Protein AF-A0A2H0DVG7-F1 (afdb_monomer_lite)

Foldseek 3Di:
DAAEEEEAFFDDPVSVVVSVVVVVVCVVVVYHYDPDPLSHQHYEYAADDPDPVRVVVVLVVLVVCVVSCVVCVVVVHHHAYEYHYDQVVVCVVPPVNPSVVVCCVSRVSHPYD

Sequence (113 aa):
MKRKYYIHTFGCQQNVADSERIASYCEAAGMEKAHSLEEANYVVITTCMVKESAENRVYGMVHNVIPLKEKKLKANEEFTIVITGCMTGMAVRDKTGKMMKELHRRMPAADQF

Organism: NCBI:txid1974537

pLDDT: mean 92.41, std 5.66, range [62.25, 97.81]

InterPro domains:
  IPR013848 Methylthiotransferase, N-terminal [PF00919] (4-90)
  IPR013848 Methylthiotransferase, N-terminal [PS51449] (3-113)
  IPR038135 Methylthiotransferase, N-terminal domain superfamily [G3DSA:3.40.50.12160] (3-113)

Radius of gyration: 14.0 Å; chains: 1; bounding box: 37×26×37 Å

Structure (mmCIF, N/CA/C/O backbone):
data_AF-A0A2H0DVG7-F1
#
_entry.id   AF-A0A2H0DVG7-F1
#
loop_
_atom_site.group_PDB
_atom_site.id
_atom_site.type_symbol
_atom_site.label_atom_id
_atom_site.label_alt_id
_atom_site.label_comp_id
_atom_site.label_asym_id
_atom_site.label_entity_id
_atom_site.label_seq_id
_atom_site.pdbx_PDB_ins_code
_atom_site.Cartn_x
_atom_site.Cartn_y
_atom_site.Cartn_z
_atom_site.occupancy
_atom_site.B_iso_or_equiv
_atom_site.auth_seq_id
_atom_site.auth_comp_id
_atom_site.auth_asym_id
_atom_site.auth_atom_id
_atom_site.pdbx_PDB_model_num
ATOM 1 N N . MET A 1 1 ? -13.763 -4.917 16.811 1.00 62.25 1 MET A N 1
ATOM 2 C CA . MET A 1 1 ? -14.086 -4.320 15.492 1.00 62.25 1 MET A CA 1
ATOM 3 C C . MET A 1 1 ? -13.365 -5.114 14.418 1.00 62.25 1 MET A C 1
ATOM 5 O O . MET A 1 1 ? -12.264 -5.575 14.691 1.00 62.25 1 MET A O 1
ATOM 9 N N . LYS A 1 2 ? -13.963 -5.306 13.238 1.00 78.69 2 LYS A N 1
ATOM 10 C CA . LYS A 1 2 ? -13.261 -5.930 12.106 1.00 78.69 2 LYS A CA 1
ATOM 11 C C . LYS A 1 2 ? -12.210 -4.969 11.546 1.00 78.69 2 LYS A C 1
ATOM 13 O O . LYS A 1 2 ? -12.417 -3.754 11.563 1.00 78.69 2 LYS A O 1
ATOM 18 N N . ARG A 1 3 ? -11.075 -5.502 11.082 1.00 92.75 3 ARG A N 1
ATOM 19 C CA . ARG A 1 3 ? -10.037 -4.696 10.423 1.00 92.75 3 ARG A CA 1
ATOM 20 C C . ARG A 1 3 ? -10.567 -4.168 9.090 1.00 92.75 3 ARG A C 1
ATOM 22 O O . ARG A 1 3 ? -11.313 -4.871 8.413 1.00 92.75 3 ARG A O 1
ATOM 29 N N . LYS A 1 4 ? -10.202 -2.936 8.736 1.00 96.69 4 LYS A N 1
ATOM 30 C CA . LYS A 1 4 ? -10.683 -2.252 7.536 1.00 96.69 4 LYS A CA 1
ATOM 31 C C . LYS A 1 4 ? -9.531 -1.999 6.576 1.00 96.69 4 LYS A C 1
ATOM 33 O O . LYS A 1 4 ? -8.527 -1.405 6.976 1.00 96.69 4 LYS A O 1
ATOM 38 N N . TYR A 1 5 ? -9.682 -2.421 5.326 1.00 97.62 5 TYR A N 1
ATOM 39 C CA . TYR A 1 5 ? -8.659 -2.250 4.302 1.00 97.62 5 TYR A CA 1
ATOM 40 C C . TYR A 1 5 ? -9.026 -1.165 3.286 1.00 97.62 5 TYR A C 1
ATOM 42 O O . TYR A 1 5 ? -10.186 -1.010 2.916 1.00 97.62 5 TYR A O 1
ATOM 50 N N . TYR A 1 6 ? -8.029 -0.434 2.799 1.00 97.31 6 TYR A N 1
ATOM 51 C CA . TYR A 1 6 ? -8.169 0.531 1.712 1.00 97.31 6 TYR A CA 1
ATOM 52 C C . TYR A 1 6 ? -7.092 0.271 0.667 1.00 97.31 6 TYR A C 1
ATOM 54 O O . TYR A 1 6 ? -5.922 0.135 1.015 1.00 97.31 6 TYR A O 1
ATOM 62 N N . ILE A 1 7 ? -7.475 0.206 -0.608 1.00 97.12 7 ILE A N 1
ATOM 63 C CA . ILE A 1 7 ? -6.532 0.002 -1.710 1.00 97.12 7 ILE A CA 1
ATOM 64 C C . ILE A 1 7 ? -6.513 1.259 -2.566 1.00 97.12 7 ILE A C 1
ATOM 66 O O . ILE A 1 7 ? -7.549 1.675 -3.083 1.00 97.12 7 ILE A O 1
ATOM 70 N N . HIS A 1 8 ? -5.332 1.849 -2.721 1.00 95.06 8 HIS A N 1
ATOM 71 C CA . HIS A 1 8 ? -5.104 2.940 -3.650 1.00 95.06 8 HIS A CA 1
ATOM 72 C C . HIS A 1 8 ? -4.330 2.432 -4.864 1.00 95.06 8 HIS A C 1
ATOM 74 O O . HIS A 1 8 ? -3.162 2.043 -4.767 1.00 95.06 8 HIS A O 1
ATOM 80 N N . THR A 1 9 ? -4.988 2.443 -6.017 1.00 94.00 9 THR A N 1
ATOM 81 C CA . THR A 1 9 ? -4.436 1.868 -7.239 1.00 94.00 9 THR A CA 1
ATOM 82 C C . THR A 1 9 ? -3.773 2.943 -8.093 1.00 94.00 9 THR A C 1
ATOM 84 O O . THR A 1 9 ? -4.455 3.758 -8.712 1.00 94.00 9 THR A O 1
ATOM 87 N N . PHE A 1 10 ? -2.443 2.928 -8.192 1.00 90.94 10 PHE A N 1
ATOM 88 C CA . PHE A 1 10 ? -1.726 3.661 -9.235 1.00 90.94 10 PHE A CA 1
ATOM 89 C C . PHE A 1 10 ? -1.391 2.738 -10.404 1.00 90.94 10 PHE A C 1
ATOM 91 O O . PHE A 1 10 ? -0.820 1.667 -10.207 1.00 90.94 10 PHE A O 1
ATOM 98 N N . GLY A 1 11 ? -1.665 3.196 -11.630 1.00 85.56 11 GLY A N 1
ATOM 99 C CA . GLY A 1 11 ? -1.141 2.567 -12.841 1.00 85.56 11 GLY A CA 1
ATOM 100 C C . GLY A 1 11 ? -2.178 2.196 -13.887 1.00 85.56 11 GLY A C 1
ATOM 101 O O . GLY A 1 11 ? -2.990 3.028 -14.285 1.00 85.56 11 GLY A O 1
ATOM 102 N N . CYS A 1 12 ? -2.067 0.970 -14.397 1.00 88.38 12 CYS A N 1
ATOM 103 C CA . CYS A 1 12 ? -2.832 0.468 -15.536 1.00 88.38 12 CYS A CA 1
ATOM 104 C C . CYS A 1 12 ? -3.860 -0.601 -15.123 1.00 88.38 12 CYS A C 1
ATOM 106 O O . CYS A 1 12 ? -4.025 -0.911 -13.945 1.00 88.38 12 CYS A O 1
ATOM 108 N N . GLN A 1 13 ? -4.524 -1.204 -16.113 1.00 89.88 13 GLN A N 1
ATOM 109 C CA . GLN A 1 13 ? -5.506 -2.278 -15.909 1.00 89.88 13 GLN A CA 1
ATOM 110 C C . GLN A 1 13 ? -4.939 -3.481 -15.142 1.00 89.88 13 GLN A C 1
ATOM 112 O O . GLN A 1 13 ? -5.657 -4.125 -14.384 1.00 89.88 13 GLN A O 1
ATOM 117 N N . GLN A 1 14 ? -3.638 -3.756 -15.269 1.00 90.31 14 GLN A N 1
ATOM 118 C CA . GLN A 1 14 ? -3.001 -4.817 -14.494 1.00 90.31 14 GLN A CA 1
ATOM 119 C C . GLN A 1 14 ? -2.996 -4.500 -12.992 1.00 90.31 14 GLN A C 1
ATOM 121 O O . GLN A 1 14 ? -3.336 -5.363 -12.191 1.00 90.31 14 GLN A O 1
ATOM 126 N N . ASN A 1 15 ? -2.703 -3.253 -12.608 1.00 93.25 15 ASN A N 1
ATOM 127 C CA . ASN A 1 15 ? -2.753 -2.832 -11.208 1.00 93.25 15 ASN A CA 1
ATOM 128 C C . ASN A 1 15 ? -4.182 -2.876 -10.642 1.00 93.25 15 ASN A C 1
ATOM 130 O O . ASN A 1 15 ? -4.355 -3.167 -9.460 1.00 93.25 15 ASN A O 1
ATOM 134 N N . VAL A 1 16 ? -5.200 -2.620 -11.472 1.00 93.69 16 VAL A N 1
ATOM 135 C CA . VAL A 1 16 ? -6.615 -2.781 -11.089 1.00 93.69 16 VAL A CA 1
ATOM 136 C C . VAL A 1 16 ? -6.921 -4.250 -10.800 1.00 93.69 16 VAL A C 1
ATOM 138 O O . VAL A 1 16 ? -7.399 -4.559 -9.713 1.00 93.69 16 VAL A O 1
ATOM 141 N N . ALA A 1 17 ? -6.547 -5.161 -11.700 1.00 95.19 17 ALA A N 1
ATOM 142 C CA . ALA A 1 17 ? -6.734 -6.597 -11.490 1.00 95.19 17 ALA A CA 1
ATOM 143 C C . ALA A 1 17 ? -5.978 -7.113 -10.250 1.00 95.19 17 ALA A C 1
ATOM 145 O O . ALA A 1 17 ? -6.495 -7.930 -9.491 1.00 95.19 17 ALA A O 1
ATOM 146 N N . ASP A 1 18 ? -4.760 -6.622 -10.004 1.00 94.69 18 ASP A N 1
ATOM 147 C CA . ASP A 1 18 ? -4.010 -6.950 -8.787 1.00 94.69 18 ASP A CA 1
ATOM 148 C C . ASP A 1 18 ? -4.716 -6.416 -7.532 1.00 94.69 18 ASP A C 1
ATOM 150 O O . ASP A 1 18 ? -4.798 -7.118 -6.526 1.00 94.69 18 ASP A O 1
ATOM 154 N N . SER A 1 19 ? -5.302 -5.219 -7.605 1.00 96.62 19 SER A N 1
ATOM 155 C CA . SER A 1 19 ? -6.087 -4.634 -6.510 1.00 96.62 19 SER A CA 1
ATOM 156 C C . SER A 1 19 ? -7.334 -5.461 -6.186 1.00 96.62 19 SER A C 1
ATOM 158 O O . SER A 1 19 ? -7.644 -5.654 -5.015 1.00 96.62 19 SER A O 1
ATOM 160 N N . GLU A 1 20 ? -8.027 -5.999 -7.192 1.00 96.94 20 GLU A N 1
ATOM 161 C CA . GLU A 1 20 ? -9.185 -6.888 -7.001 1.00 96.94 20 GLU A CA 1
ATOM 162 C C . GLU A 1 20 ? -8.794 -8.212 -6.328 1.00 96.94 20 GLU A C 1
ATOM 164 O O . GLU A 1 20 ? -9.495 -8.697 -5.434 1.00 96.94 20 GLU A O 1
ATOM 169 N N . ARG A 1 21 ? -7.637 -8.780 -6.696 1.00 97.06 21 ARG A N 1
ATOM 170 C CA . ARG A 1 21 ? -7.092 -9.977 -6.032 1.00 97.06 21 ARG A CA 1
ATOM 171 C C . ARG A 1 21 ? -6.740 -9.700 -4.574 1.00 97.06 21 ARG A C 1
ATOM 173 O O . ARG A 1 21 ? -7.076 -10.501 -3.705 1.00 97.06 21 ARG A O 1
ATOM 180 N N . ILE A 1 22 ? -6.092 -8.568 -4.302 1.00 97.06 22 ILE A N 1
ATOM 181 C CA . ILE A 1 22 ? -5.747 -8.141 -2.940 1.00 97.06 22 ILE A CA 1
ATOM 182 C C . ILE A 1 22 ? -7.018 -7.910 -2.115 1.00 97.06 22 ILE A C 1
ATOM 184 O O . ILE A 1 22 ? -7.088 -8.366 -0.978 1.00 97.06 22 ILE A O 1
ATOM 188 N N . ALA A 1 23 ? -8.040 -7.268 -2.689 1.00 97.81 23 ALA A N 1
ATOM 189 C CA . ALA A 1 23 ? -9.334 -7.074 -2.039 1.00 97.81 23 ALA A CA 1
ATOM 190 C C . ALA A 1 23 ? -9.968 -8.415 -1.644 1.00 97.81 23 ALA A C 1
ATOM 192 O O . ALA A 1 23 ? -10.324 -8.608 -0.484 1.00 97.81 23 ALA A O 1
ATOM 193 N N . SER A 1 24 ? -9.995 -9.372 -2.576 1.00 97.75 24 SER A N 1
ATOM 194 C CA . SER A 1 24 ? -10.509 -10.724 -2.326 1.00 97.75 24 SER A CA 1
ATOM 195 C C . SER A 1 24 ? -9.739 -11.432 -1.204 1.00 97.75 24 SER A C 1
ATOM 197 O O . SER A 1 24 ? -10.335 -12.093 -0.356 1.00 97.75 24 SER A O 1
ATOM 199 N N . TYR A 1 25 ? -8.412 -11.268 -1.160 1.00 96.94 25 TYR A N 1
ATOM 200 C CA . TYR A 1 25 ? -7.574 -11.807 -0.087 1.00 96.94 25 TYR A CA 1
ATOM 201 C C . TYR A 1 25 ? -7.889 -11.169 1.275 1.00 96.94 25 TYR A C 1
ATOM 203 O O . TYR A 1 25 ? -8.032 -11.878 2.270 1.00 96.94 25 TYR A O 1
ATOM 211 N N . CYS A 1 26 ? -8.043 -9.843 1.332 1.00 96.38 26 CYS A N 1
ATOM 212 C CA . CYS A 1 26 ? -8.422 -9.135 2.556 1.00 96.38 26 CYS A CA 1
ATOM 213 C C . CYS A 1 26 ? -9.807 -9.567 3.063 1.00 96.38 26 CYS A C 1
ATOM 215 O O . CYS A 1 26 ? -9.980 -9.814 4.256 1.00 96.38 26 CYS A O 1
ATOM 217 N N . GLU A 1 27 ? -10.782 -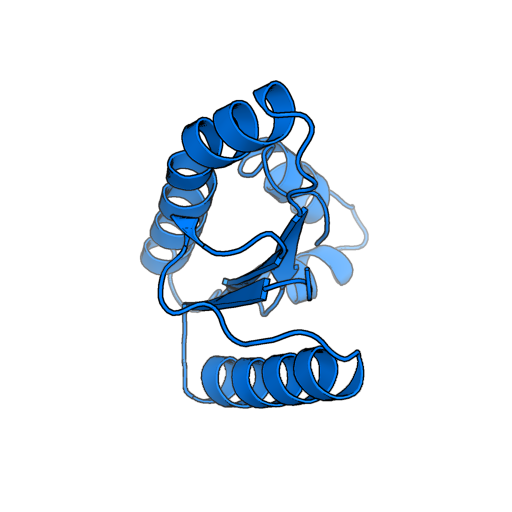9.701 2.165 1.00 96.56 27 GLU A N 1
ATOM 218 C CA . GLU A 1 27 ? -12.138 -10.158 2.492 1.00 96.56 27 GLU A CA 1
ATOM 219 C C . GLU A 1 27 ? -12.141 -11.599 3.009 1.00 96.56 27 GLU A C 1
ATOM 221 O O . GLU A 1 27 ? -12.767 -11.887 4.030 1.00 96.56 27 GLU A O 1
ATOM 226 N N . ALA A 1 28 ? -11.369 -12.490 2.379 1.00 96.88 28 ALA A N 1
ATOM 227 C CA . ALA A 1 28 ? -11.179 -13.862 2.849 1.00 96.88 28 ALA A CA 1
ATOM 228 C C . ALA A 1 28 ? -10.507 -13.928 4.234 1.00 96.88 28 ALA A C 1
ATOM 230 O O . ALA A 1 28 ? -10.785 -14.838 5.013 1.00 96.88 28 ALA A O 1
ATOM 231 N N . ALA A 1 29 ? -9.673 -12.941 4.575 1.00 95.12 29 ALA A N 1
ATOM 232 C CA . ALA A 1 29 ? -9.087 -12.775 5.906 1.00 95.12 29 ALA A CA 1
ATOM 233 C C . ALA A 1 29 ? -10.045 -12.124 6.932 1.00 95.12 29 ALA A C 1
ATOM 235 O O . ALA A 1 29 ? -9.642 -11.842 8.062 1.00 95.12 29 ALA A O 1
ATOM 236 N N . GLY A 1 30 ? -11.307 -11.872 6.566 1.00 96.00 30 GLY A N 1
ATOM 237 C CA . GLY A 1 30 ? -12.333 -11.302 7.446 1.00 96.00 30 GLY A CA 1
ATOM 238 C C . GLY A 1 30 ? -12.267 -9.779 7.602 1.00 96.00 30 GLY A C 1
ATOM 239 O O . GLY A 1 30 ? -12.890 -9.228 8.515 1.00 96.00 30 GLY A O 1
ATOM 240 N N . MET A 1 31 ? -11.509 -9.096 6.742 1.00 96.94 31 MET A N 1
ATOM 241 C CA . MET A 1 31 ? -11.426 -7.637 6.715 1.00 96.94 31 MET A CA 1
ATOM 242 C C . MET A 1 31 ? -12.584 -7.039 5.914 1.00 96.94 31 MET A C 1
ATOM 244 O O . MET A 1 31 ? -13.119 -7.662 5.001 1.00 96.94 31 MET A O 1
ATOM 248 N N . GLU A 1 32 ? -12.943 -5.797 6.223 1.00 97.12 32 GLU A N 1
ATOM 249 C CA . GLU A 1 32 ? -13.976 -5.052 5.500 1.00 97.12 32 GLU A CA 1
ATOM 250 C C . GLU A 1 32 ? -13.361 -3.923 4.678 1.00 97.12 32 GLU A C 1
ATOM 252 O O . GLU A 1 32 ? -12.376 -3.304 5.081 1.00 97.12 32 GLU A O 1
ATOM 257 N N . LYS A 1 33 ? -13.941 -3.628 3.517 1.00 97.25 33 LYS A N 1
ATOM 258 C CA . LYS A 1 33 ? -13.478 -2.514 2.692 1.00 97.25 33 LYS A CA 1
ATOM 259 C C . LYS A 1 33 ? -13.804 -1.187 3.382 1.00 97.25 33 LYS A C 1
ATOM 261 O O . LYS A 1 33 ? -14.948 -0.939 3.754 1.00 97.25 33 LYS A O 1
ATOM 266 N N . ALA A 1 34 ? -12.804 -0.331 3.544 1.00 96.69 34 ALA A N 1
ATOM 267 C CA . ALA A 1 34 ? -12.971 1.026 4.039 1.00 96.69 34 ALA A CA 1
ATOM 268 C C . ALA A 1 34 ? -13.543 1.933 2.938 1.00 96.69 34 ALA A C 1
ATOM 270 O O . ALA A 1 34 ? -13.149 1.830 1.773 1.00 96.69 34 ALA A O 1
ATOM 271 N N . HIS A 1 35 ? -14.430 2.858 3.308 1.00 94.19 35 HIS A N 1
ATOM 272 C CA . HIS A 1 35 ? -14.956 3.862 2.375 1.00 94.19 35 HIS A CA 1
ATOM 273 C C . HIS A 1 35 ? -13.990 5.031 2.160 1.00 94.19 35 HIS A C 1
ATOM 275 O O . HIS A 1 35 ? -14.052 5.705 1.132 1.00 94.19 35 HIS A O 1
ATOM 281 N N . SER A 1 36 ? -13.076 5.247 3.105 1.00 94.00 36 SER A N 1
ATOM 282 C CA . SER A 1 36 ? -12.046 6.275 3.038 1.00 94.00 36 SER A CA 1
ATOM 2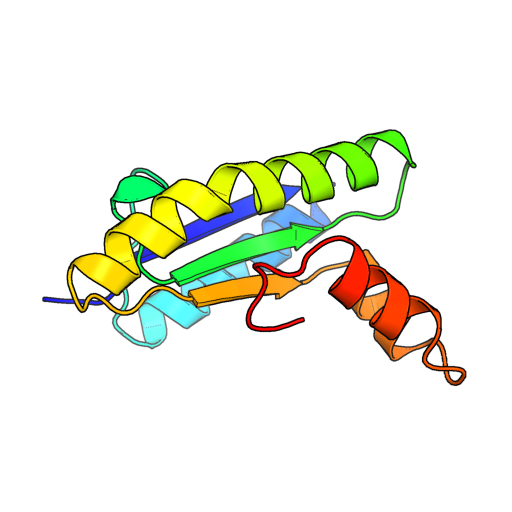83 C C . SER A 1 36 ? -10.732 5.777 3.640 1.00 94.00 36 SER A C 1
ATOM 285 O O . SER A 1 36 ? -10.679 4.734 4.297 1.00 94.00 36 SER A O 1
ATOM 287 N N . LEU A 1 37 ? -9.658 6.534 3.414 1.00 92.31 37 LEU A N 1
ATOM 288 C CA . LEU A 1 37 ? -8.341 6.223 3.962 1.00 92.31 37 LEU A CA 1
ATOM 289 C C . LEU A 1 37 ? -8.337 6.306 5.499 1.00 92.31 37 LEU A C 1
ATOM 291 O O . LEU A 1 37 ? -7.693 5.502 6.165 1.00 92.31 37 LEU A O 1
ATOM 295 N N . GLU A 1 38 ? -9.081 7.252 6.067 1.00 92.19 38 GLU A N 1
ATOM 296 C CA . GLU A 1 38 ? -9.162 7.531 7.505 1.00 92.19 38 GLU A CA 1
ATOM 297 C C . GLU A 1 38 ? -9.841 6.406 8.296 1.00 92.19 38 GLU A C 1
ATOM 299 O O . GLU A 1 38 ? -9.545 6.199 9.478 1.00 92.19 38 GLU A O 1
ATOM 304 N N . GLU A 1 39 ? -10.750 5.680 7.646 1.00 93.69 39 GLU A N 1
ATOM 305 C CA . GLU A 1 39 ? -11.422 4.513 8.215 1.00 93.69 39 GLU A CA 1
ATOM 306 C C . GLU A 1 39 ? -10.561 3.247 8.190 1.00 93.69 39 GLU A C 1
ATOM 308 O O . GLU A 1 39 ? -10.881 2.274 8.878 1.00 93.69 39 GLU A O 1
ATOM 313 N N . ALA A 1 40 ? -9.499 3.228 7.385 1.00 94.88 40 ALA A N 1
ATOM 314 C CA . ALA A 1 40 ? -8.664 2.055 7.207 1.00 94.88 40 ALA A CA 1
ATOM 315 C C . ALA A 1 40 ? -7.660 1.885 8.354 1.00 94.88 40 ALA A C 1
ATOM 317 O O . ALA A 1 40 ? -7.172 2.845 8.947 1.00 94.88 40 ALA A O 1
ATOM 318 N N . ASN A 1 41 ? -7.313 0.630 8.625 1.00 94.12 41 ASN A N 1
ATOM 319 C CA . ASN A 1 41 ? -6.141 0.243 9.417 1.00 94.12 41 ASN A CA 1
ATOM 320 C C . ASN A 1 41 ? -5.145 -0.598 8.609 1.00 94.12 41 ASN A C 1
ATOM 322 O O . ASN A 1 41 ? -4.072 -0.942 9.104 1.00 94.12 41 ASN A O 1
ATOM 326 N N . TYR A 1 42 ? -5.483 -0.911 7.360 1.00 95.94 42 TYR A N 1
ATOM 327 C CA . TYR A 1 42 ? -4.624 -1.624 6.433 1.00 95.94 42 TYR A CA 1
ATOM 328 C C . TYR A 1 42 ? -4.714 -0.977 5.054 1.00 95.94 42 TYR A C 1
ATOM 330 O O . TYR A 1 42 ? -5.719 -1.091 4.355 1.00 95.94 42 TYR A O 1
ATOM 338 N N . VAL A 1 43 ? -3.679 -0.247 4.673 1.00 96.69 43 VAL A N 1
ATOM 339 C CA . VAL A 1 43 ? -3.633 0.512 3.427 1.00 96.69 43 VAL A CA 1
ATOM 340 C C . VAL A 1 43 ? -2.704 -0.201 2.463 1.00 96.69 43 VAL A C 1
ATOM 342 O O . VAL A 1 43 ? -1.539 -0.410 2.781 1.00 96.69 43 VAL A O 1
ATOM 345 N N . VAL A 1 44 ? -3.197 -0.538 1.277 1.00 96.94 44 VAL A N 1
ATOM 346 C CA . VAL A 1 44 ? -2.390 -1.106 0.197 1.00 96.94 44 VAL A CA 1
ATOM 347 C C . VAL A 1 44 ? -2.287 -0.095 -0.932 1.00 96.94 44 VAL A C 1
ATOM 349 O O . VAL A 1 44 ? -3.294 0.417 -1.412 1.00 96.94 44 VAL A O 1
ATOM 352 N N . ILE A 1 45 ? -1.074 0.198 -1.378 1.00 95.50 45 ILE A N 1
ATOM 353 C CA . ILE A 1 45 ? -0.816 1.104 -2.494 1.00 95.50 45 ILE A CA 1
ATOM 354 C C . ILE A 1 45 ? -0.166 0.293 -3.605 1.00 95.50 45 ILE A C 1
ATOM 356 O O . ILE A 1 45 ? 0.980 -0.144 -3.483 1.00 95.50 45 ILE A O 1
ATOM 360 N N . THR A 1 46 ? -0.888 0.088 -4.705 1.00 94.38 46 THR A N 1
ATOM 361 C CA . THR A 1 46 ? -0.311 -0.574 -5.878 1.00 94.38 46 THR A CA 1
ATOM 362 C C . THR A 1 46 ? 0.402 0.463 -6.729 1.00 94.38 46 THR A C 1
ATOM 364 O O . THR A 1 46 ? -0.180 1.487 -7.081 1.00 94.38 46 THR A O 1
ATOM 367 N N . THR A 1 47 ? 1.650 0.196 -7.081 1.00 92.56 47 THR A N 1
ATOM 368 C CA . THR A 1 47 ? 2.534 1.123 -7.785 1.00 92.56 47 THR A CA 1
ATOM 369 C C . THR A 1 47 ? 2.706 0.747 -9.249 1.00 92.56 47 THR A C 1
ATOM 371 O O . THR A 1 47 ? 2.636 -0.423 -9.643 1.00 92.56 47 THR A O 1
ATOM 374 N N . CYS A 1 48 ? 2.995 1.760 -10.058 1.00 85.19 48 CYS A N 1
ATOM 375 C CA . CYS A 1 48 ? 3.282 1.631 -11.475 1.00 85.19 48 CYS A CA 1
ATOM 376 C C . CYS A 1 48 ? 4.634 2.274 -11.781 1.00 85.19 48 CYS A C 1
ATOM 378 O O . CYS A 1 48 ? 5.002 3.253 -11.141 1.00 85.19 48 CYS A O 1
ATOM 380 N N . MET A 1 49 ? 5.344 1.749 -12.779 1.00 79.00 49 MET A N 1
ATOM 381 C CA . MET A 1 49 ? 6.673 2.231 -13.183 1.00 79.00 49 MET A CA 1
ATOM 382 C C . MET A 1 49 ? 6.713 2.595 -14.675 1.00 79.00 49 MET A C 1
ATOM 384 O O . MET A 1 49 ? 7.706 2.396 -15.362 1.00 79.00 49 MET A O 1
ATOM 388 N N . VAL A 1 50 ? 5.589 3.067 -15.224 1.00 74.12 50 VAL A N 1
ATOM 389 C CA . VAL A 1 50 ? 5.513 3.409 -16.656 1.00 74.12 50 VAL A CA 1
ATOM 390 C C . VAL A 1 50 ? 6.059 4.817 -16.923 1.00 74.12 50 VAL A C 1
ATOM 392 O O . VAL A 1 50 ? 6.578 5.074 -18.005 1.00 74.12 50 VAL A O 1
ATOM 395 N N . LYS A 1 51 ? 5.939 5.746 -15.962 1.00 73.56 51 LYS A N 1
ATOM 396 C CA . LYS A 1 51 ? 6.416 7.137 -16.081 1.00 73.56 51 LYS A CA 1
ATOM 397 C C . LYS A 1 51 ? 6.874 7.678 -14.727 1.00 73.56 51 LYS A C 1
ATOM 399 O O . LYS A 1 51 ? 6.199 7.453 -13.727 1.00 73.56 51 LYS A O 1
ATOM 404 N N . GLU A 1 52 ? 7.913 8.510 -14.728 1.00 72.62 52 GLU A N 1
ATOM 405 C CA . GLU A 1 52 ? 8.432 9.210 -13.538 1.00 72.62 52 GLU A CA 1
ATOM 406 C C . GLU A 1 52 ? 7.348 10.034 -12.809 1.00 72.62 52 GLU A C 1
ATOM 408 O O . GLU A 1 52 ? 7.276 10.074 -11.582 1.00 72.62 52 GLU A O 1
ATOM 413 N N . SER A 1 53 ? 6.406 10.626 -13.555 1.00 78.38 53 SER A N 1
ATOM 414 C CA . SER A 1 53 ? 5.275 11.357 -12.965 1.00 78.38 53 SER A CA 1
ATOM 415 C C . SER A 1 53 ? 4.293 10.470 -12.189 1.00 78.38 53 SER A C 1
ATOM 417 O O . SER A 1 53 ? 3.501 10.984 -11.398 1.00 78.38 53 SER A O 1
ATOM 419 N N . ALA A 1 54 ? 4.288 9.156 -12.421 1.00 79.06 54 ALA A N 1
ATOM 420 C CA . ALA A 1 54 ? 3.512 8.207 -11.630 1.00 79.06 54 ALA A CA 1
ATOM 421 C C . ALA A 1 54 ? 4.220 7.896 -10.304 1.00 79.06 54 ALA A C 1
ATOM 423 O O . ALA A 1 54 ? 3.568 7.891 -9.264 1.00 79.06 54 ALA A O 1
ATOM 424 N N . GLU A 1 55 ? 5.545 7.742 -10.317 1.00 86.50 55 GLU A N 1
ATOM 425 C CA . GLU A 1 55 ? 6.343 7.495 -9.109 1.00 86.50 55 GLU A CA 1
ATOM 426 C C . GLU A 1 55 ? 6.232 8.656 -8.116 1.00 86.50 55 GLU A C 1
ATOM 428 O O . GLU A 1 55 ? 5.951 8.448 -6.938 1.00 86.50 55 GLU A O 1
ATOM 433 N N . ASN A 1 56 ? 6.332 9.899 -8.598 1.00 88.31 56 ASN A N 1
ATOM 434 C CA . ASN A 1 56 ? 6.170 11.082 -7.747 1.00 88.31 56 ASN A CA 1
ATOM 435 C C . ASN A 1 56 ? 4.789 11.157 -7.078 1.00 88.31 56 ASN A C 1
ATOM 437 O O . ASN A 1 56 ? 4.684 11.603 -5.935 1.00 88.31 56 ASN A O 1
ATOM 441 N N . ARG A 1 57 ? 3.734 10.679 -7.750 1.00 89.81 57 ARG A N 1
ATOM 442 C CA . ARG A 1 57 ? 2.386 10.594 -7.167 1.00 89.81 57 ARG A CA 1
ATOM 443 C C . ARG A 1 57 ? 2.297 9.529 -6.079 1.00 89.81 57 ARG A C 1
ATOM 445 O O . ARG A 1 57 ? 1.690 9.792 -5.044 1.00 89.81 57 ARG A O 1
ATOM 452 N N . VAL A 1 58 ? 2.940 8.378 -6.279 1.00 91.44 58 VAL A N 1
ATOM 453 C CA . VAL A 1 58 ? 3.052 7.333 -5.251 1.00 91.44 58 VAL A CA 1
ATOM 454 C C . VAL A 1 58 ? 3.771 7.884 -4.019 1.00 91.44 58 VAL A C 1
ATOM 456 O O . VAL A 1 58 ? 3.236 7.795 -2.917 1.00 91.44 58 VAL A O 1
ATOM 459 N N . TYR A 1 59 ? 4.938 8.514 -4.198 1.00 92.31 59 TYR A N 1
ATOM 460 C CA . TYR A 1 59 ? 5.691 9.110 -3.090 1.00 92.31 59 TYR A CA 1
ATOM 461 C C . TYR A 1 59 ? 4.854 10.154 -2.343 1.00 92.31 59 TYR A C 1
ATOM 463 O O . TYR A 1 59 ? 4.754 10.101 -1.118 1.00 92.31 59 TYR A O 1
ATOM 471 N N . GLY A 1 60 ? 4.198 11.063 -3.074 1.00 91.75 60 GLY A N 1
ATOM 472 C CA . GLY A 1 60 ? 3.319 12.075 -2.488 1.00 91.75 60 GLY A CA 1
ATOM 473 C C . GLY A 1 60 ? 2.177 11.468 -1.671 1.00 91.75 60 GLY A C 1
ATOM 474 O O . GLY A 1 60 ? 1.929 11.907 -0.552 1.00 91.75 60 GLY A O 1
ATOM 475 N N . MET A 1 61 ? 1.531 10.416 -2.180 1.00 91.25 61 MET A N 1
ATOM 476 C CA . MET A 1 61 ? 0.480 9.705 -1.449 1.00 91.25 61 MET A CA 1
ATOM 477 C C . MET A 1 61 ? 1.004 9.117 -0.141 1.00 91.25 61 MET A C 1
ATOM 479 O O . MET A 1 61 ? 0.406 9.353 0.903 1.00 91.25 61 MET A O 1
ATOM 483 N N . VAL A 1 62 ? 2.138 8.409 -0.168 1.00 92.12 62 VAL A N 1
ATOM 484 C CA . VAL A 1 62 ? 2.724 7.815 1.046 1.00 92.12 62 VAL A CA 1
ATOM 485 C C . VAL A 1 62 ? 3.071 8.885 2.080 1.00 92.12 62 VAL A C 1
ATOM 487 O O . VAL A 1 62 ? 2.770 8.708 3.260 1.00 92.12 62 VAL A O 1
ATOM 490 N N . HIS A 1 63 ? 3.637 10.015 1.652 1.00 92.50 63 HIS A N 1
ATOM 491 C CA . HIS A 1 63 ? 3.902 11.143 2.545 1.00 92.50 63 HIS A CA 1
ATOM 492 C C . HIS A 1 63 ? 2.618 11.734 3.144 1.00 92.50 63 HIS A C 1
ATOM 494 O O . HIS A 1 63 ? 2.588 12.029 4.337 1.00 92.50 63 HIS A O 1
ATOM 500 N N . ASN A 1 64 ? 1.542 11.839 2.362 1.00 91.00 64 ASN A N 1
ATOM 501 C CA . ASN A 1 64 ? 0.254 12.348 2.838 1.00 91.00 64 ASN A CA 1
ATOM 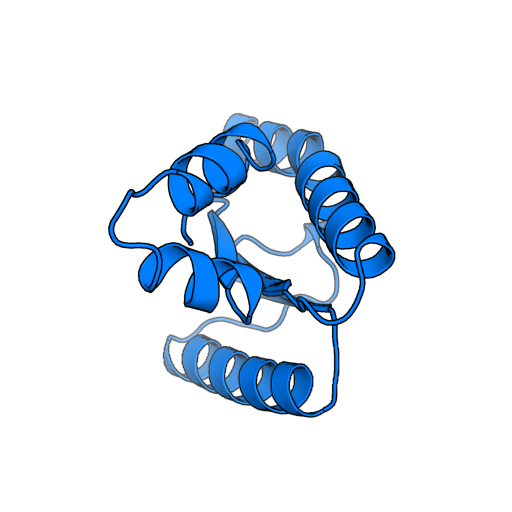502 C C . ASN A 1 64 ? -0.413 11.433 3.879 1.00 91.00 64 ASN A C 1
ATOM 504 O O . ASN A 1 64 ? -1.233 11.908 4.662 1.00 91.00 64 ASN A O 1
ATOM 508 N N . VAL A 1 65 ? -0.061 10.142 3.928 1.00 90.69 65 VAL A N 1
ATOM 509 C CA . VAL A 1 65 ? -0.590 9.205 4.936 1.00 90.69 65 VAL A CA 1
ATOM 510 C C . VAL A 1 65 ? 0.147 9.319 6.282 1.00 90.69 65 VAL A C 1
ATOM 512 O O . VAL A 1 65 ? -0.390 8.892 7.303 1.00 90.69 65 VAL A O 1
ATOM 515 N N . ILE A 1 66 ? 1.336 9.939 6.339 1.00 92.38 66 ILE A N 1
ATOM 516 C CA . ILE A 1 66 ? 2.139 10.045 7.576 1.00 92.38 66 ILE A CA 1
ATOM 517 C C . ILE A 1 66 ? 1.344 10.645 8.749 1.00 92.38 66 ILE A C 1
ATOM 519 O O . ILE A 1 66 ? 1.277 9.988 9.791 1.00 92.38 66 ILE A O 1
ATOM 523 N N . PRO A 1 67 ? 0.674 11.811 8.618 1.00 93.25 67 PRO A N 1
ATOM 524 C CA . PRO A 1 67 ? -0.061 12.401 9.739 1.00 93.25 67 PRO A CA 1
ATOM 525 C C . PRO A 1 67 ? -1.206 11.509 10.232 1.00 93.25 67 PRO A C 1
ATOM 527 O O . PRO A 1 67 ? -1.497 11.459 11.428 1.00 93.25 67 PRO A O 1
ATOM 530 N N . LEU A 1 68 ? -1.850 10.776 9.316 1.00 92.81 68 LEU A N 1
ATOM 531 C CA . LEU A 1 68 ? -2.905 9.828 9.660 1.00 92.81 68 LEU A CA 1
ATOM 532 C C . LEU A 1 68 ? -2.340 8.639 10.444 1.00 92.81 68 LEU A C 1
ATOM 534 O O . LEU A 1 68 ? -2.892 8.288 11.487 1.00 92.81 68 LEU A O 1
ATOM 538 N N . LYS A 1 69 ? -1.224 8.060 9.986 1.00 93.00 69 LYS A N 1
ATOM 539 C CA . LYS A 1 69 ? -0.534 6.971 10.686 1.00 93.00 69 LYS A CA 1
ATOM 540 C C . LYS A 1 69 ? -0.118 7.401 12.092 1.00 93.00 69 LYS A C 1
ATOM 542 O 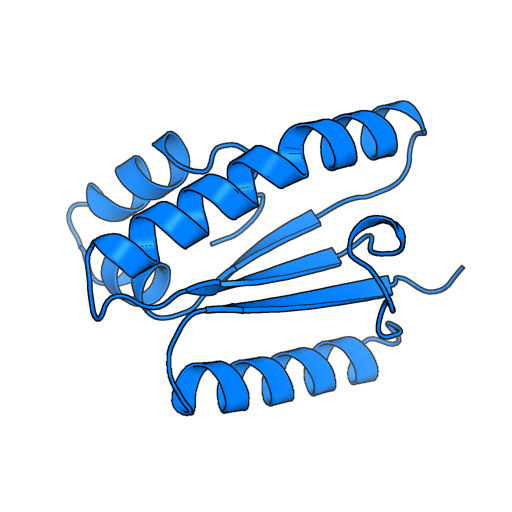O . LYS A 1 69 ? -0.430 6.709 13.053 1.00 93.00 69 LYS A O 1
ATOM 547 N N . GLU A 1 70 ? 0.496 8.573 12.241 1.00 93.69 70 GLU A N 1
ATOM 548 C CA . GLU A 1 70 ? 0.870 9.112 13.555 1.00 93.69 70 GLU A CA 1
ATOM 549 C C . GLU A 1 70 ? -0.337 9.298 14.480 1.00 93.69 70 GLU A C 1
ATOM 551 O O . GLU A 1 70 ? -0.271 8.958 15.662 1.00 93.69 70 GLU A O 1
ATOM 556 N N . LYS A 1 71 ? -1.453 9.819 13.956 1.00 93.69 71 LYS A N 1
ATOM 557 C CA . LYS A 1 71 ? -2.696 9.986 14.719 1.00 93.69 71 LYS A CA 1
ATOM 558 C C . LYS A 1 71 ? -3.237 8.642 15.212 1.00 93.69 71 LYS A C 1
ATOM 560 O O . LYS A 1 71 ? -3.609 8.540 16.378 1.00 93.69 71 LYS A O 1
ATOM 565 N N . L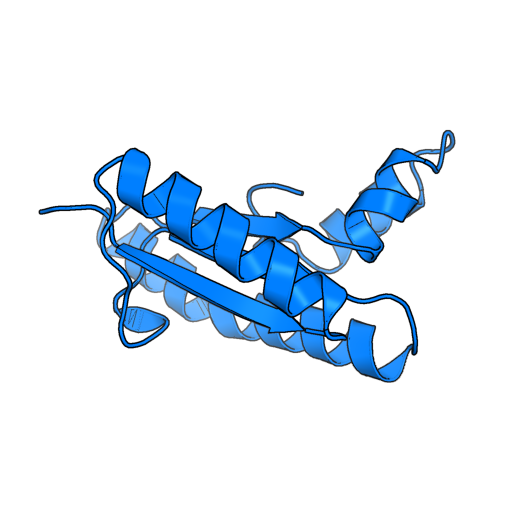YS A 1 72 ? -3.265 7.626 14.346 1.00 92.06 72 LYS A N 1
ATOM 566 C CA . LYS A 1 72 ? -3.729 6.270 14.676 1.00 92.06 72 LYS A CA 1
ATOM 567 C C . LYS A 1 72 ? -2.842 5.608 15.730 1.00 92.06 72 LYS A C 1
ATOM 569 O O . LYS A 1 72 ? -3.352 5.132 16.739 1.00 92.06 72 LYS A O 1
ATOM 574 N N . LEU A 1 73 ? -1.522 5.696 15.571 1.00 91.44 73 LEU A N 1
ATOM 575 C CA . LEU A 1 73 ? -0.568 5.161 16.545 1.00 91.44 73 LEU A CA 1
ATOM 576 C C . LEU A 1 73 ? -0.688 5.850 17.915 1.00 91.44 73 LEU A C 1
ATOM 578 O O . LEU A 1 73 ? -0.668 5.175 18.939 1.00 91.44 73 LEU A O 1
ATOM 582 N N . LYS A 1 74 ? -0.889 7.177 17.958 1.00 94.06 74 LYS A N 1
ATOM 583 C CA . LYS A 1 74 ? -1.148 7.917 19.212 1.00 94.06 74 LYS A CA 1
ATOM 584 C C . LYS A 1 74 ? -2.444 7.491 19.905 1.00 94.06 74 LYS A C 1
ATOM 586 O O . LYS A 1 74 ? -2.524 7.563 21.126 1.00 94.06 74 LYS A O 1
ATOM 591 N N . ALA A 1 75 ? -3.441 7.048 19.142 1.00 92.44 75 ALA A N 1
ATOM 592 C CA . ALA A 1 75 ? -4.686 6.486 19.662 1.00 92.44 75 ALA A CA 1
ATOM 593 C C . ALA A 1 75 ? -4.567 4.996 20.047 1.00 92.44 75 ALA A C 1
ATOM 595 O O . ALA A 1 75 ? -5.568 4.382 20.409 1.00 92.44 75 ALA A O 1
ATOM 596 N N . ASN A 1 76 ? -3.359 4.419 19.984 1.00 91.00 76 ASN A N 1
ATOM 597 C CA . ASN A 1 76 ? -3.091 2.998 20.202 1.00 91.00 76 ASN A CA 1
ATOM 598 C C . ASN A 1 76 ? -3.875 2.082 19.237 1.00 91.00 76 ASN A C 1
ATOM 600 O O . ASN A 1 76 ? -4.238 0.958 19.582 1.00 91.00 76 ASN A O 1
ATOM 604 N N . GLU A 1 77 ? -4.152 2.579 18.026 1.00 91.00 77 GLU A N 1
ATOM 605 C CA . GLU A 1 77 ? -4.745 1.815 16.930 1.00 91.00 77 GLU A CA 1
ATOM 606 C C . GLU A 1 77 ? -3.647 1.257 16.016 1.00 91.00 77 GLU A C 1
ATOM 608 O O . GLU A 1 77 ? -2.685 1.947 15.668 1.00 91.00 77 GLU A O 1
ATOM 613 N N . GLU A 1 78 ? -3.821 0.016 15.564 1.00 90.12 78 GLU A N 1
ATOM 614 C CA . GLU A 1 78 ? -2.970 -0.555 14.522 1.00 90.12 78 GLU A CA 1
ATOM 615 C C . GLU A 1 78 ? -3.189 0.173 13.189 1.00 90.12 78 GLU A C 1
ATOM 617 O O . GLU A 1 78 ? -4.325 0.425 12.782 1.00 90.12 78 GLU A O 1
ATOM 622 N N . PHE A 1 79 ? -2.103 0.471 12.476 1.00 94.44 79 PHE A N 1
ATOM 623 C CA . PHE A 1 79 ? -2.161 1.046 11.137 1.00 94.44 79 PHE A CA 1
ATOM 624 C C . PHE A 1 79 ? -0.984 0.545 10.301 1.00 94.44 79 PHE A C 1
ATOM 626 O O . PHE A 1 79 ? 0.172 0.790 10.644 1.00 94.44 79 PHE A O 1
ATOM 633 N N . THR A 1 80 ? -1.279 -0.162 9.213 1.00 95.62 80 THR A N 1
ATOM 634 C CA . THR A 1 80 ? -0.276 -0.763 8.324 1.00 95.62 80 THR A CA 1
ATOM 635 C C . THR A 1 80 ? -0.370 -0.158 6.931 1.00 95.62 80 THR A C 1
ATOM 637 O O . THR A 1 80 ? -1.462 -0.067 6.374 1.00 95.62 80 THR A O 1
ATOM 640 N N . ILE A 1 81 ? 0.772 0.205 6.350 1.00 96.31 81 ILE A N 1
ATOM 641 C CA . ILE A 1 81 ? 0.903 0.644 4.960 1.00 96.31 81 ILE A CA 1
ATOM 642 C C . ILE A 1 81 ? 1.734 -0.385 4.190 1.00 96.31 81 ILE A C 1
ATOM 644 O O . ILE A 1 81 ? 2.889 -0.641 4.526 1.00 96.31 81 ILE A O 1
ATOM 648 N N . VAL A 1 82 ? 1.158 -0.938 3.130 1.00 96.50 82 VAL A N 1
ATOM 649 C CA . VAL A 1 82 ? 1.785 -1.905 2.228 1.00 96.50 82 VAL A CA 1
ATOM 650 C C . VAL A 1 82 ? 1.938 -1.275 0.854 1.00 96.50 82 VAL A C 1
ATOM 652 O O . VAL A 1 82 ? 0.968 -0.784 0.276 1.00 96.50 82 VAL A O 1
ATOM 655 N N . ILE A 1 83 ? 3.147 -1.307 0.310 1.00 96.12 83 ILE A N 1
ATOM 656 C CA . ILE A 1 83 ? 3.428 -0.905 -1.065 1.00 96.12 83 ILE A CA 1
ATOM 657 C C . ILE A 1 83 ? 3.605 -2.172 -1.894 1.00 96.12 83 ILE A C 1
ATOM 659 O O . ILE A 1 83 ? 4.270 -3.103 -1.469 1.00 96.12 83 ILE A O 1
ATOM 663 N N . THR A 1 84 ? 3.007 -2.232 -3.078 1.00 95.31 84 THR A N 1
ATOM 664 C CA . THR A 1 84 ? 3.186 -3.367 -3.995 1.00 95.31 84 THR A CA 1
ATOM 665 C C . THR A 1 84 ? 3.180 -2.899 -5.449 1.00 95.31 84 THR A C 1
ATOM 667 O O . THR A 1 84 ? 3.071 -1.704 -5.717 1.00 95.31 84 THR A O 1
ATOM 670 N N . GLY A 1 85 ? 3.289 -3.801 -6.421 1.00 92.75 85 GLY A N 1
ATOM 671 C CA . GLY A 1 85 ? 3.232 -3.492 -7.852 1.00 92.75 85 GLY A CA 1
ATOM 672 C C . GLY A 1 85 ? 4.604 -3.349 -8.512 1.00 92.75 85 GLY A C 1
ATOM 673 O O . GLY A 1 85 ? 5.589 -3.954 -8.095 1.00 92.75 85 GLY A O 1
ATOM 674 N N . CYS A 1 86 ? 4.676 -2.585 -9.604 1.00 92.88 86 CYS A N 1
ATOM 675 C CA . CYS A 1 86 ? 5.840 -2.608 -10.494 1.00 92.88 86 CYS A CA 1
ATOM 676 C C . CYS A 1 86 ? 7.126 -2.100 -9.828 1.00 92.88 86 CYS A C 1
ATOM 678 O O . CYS A 1 86 ? 8.190 -2.662 -10.082 1.00 92.88 86 CYS A O 1
ATOM 680 N N . MET A 1 87 ? 7.045 -1.063 -8.984 1.00 91.94 87 MET A N 1
ATOM 681 C CA . MET A 1 87 ? 8.235 -0.486 -8.345 1.00 91.94 87 MET A CA 1
ATOM 682 C C . MET A 1 87 ? 8.876 -1.487 -7.380 1.00 91.94 87 MET A C 1
ATOM 684 O O . MET A 1 87 ? 10.090 -1.684 -7.420 1.00 91.94 87 MET A O 1
ATOM 688 N N . THR A 1 88 ? 8.064 -2.173 -6.566 1.00 93.00 88 THR A N 1
ATOM 689 C CA . THR A 1 88 ? 8.564 -3.193 -5.633 1.00 93.00 88 THR A CA 1
ATOM 690 C C . THR A 1 88 ? 9.031 -4.439 -6.381 1.00 93.00 88 THR A C 1
ATOM 692 O O . THR A 1 88 ? 10.122 -4.936 -6.119 1.00 93.00 88 THR A O 1
ATOM 695 N N . GLY A 1 89 ? 8.302 -4.867 -7.417 1.00 92.50 89 GLY A N 1
ATOM 696 C CA . GLY A 1 89 ? 8.711 -5.979 -8.279 1.00 92.50 89 GLY A CA 1
ATOM 697 C C . GLY A 1 89 ? 10.064 -5.763 -8.971 1.00 92.50 89 GLY A C 1
ATOM 698 O O . GLY A 1 89 ? 10.855 -6.700 -9.080 1.00 92.50 89 GLY A O 1
ATOM 699 N N . MET A 1 90 ? 10.368 -4.539 -9.409 1.00 91.06 90 MET A N 1
ATOM 700 C CA . MET A 1 90 ? 11.678 -4.189 -9.974 1.00 91.06 90 MET A CA 1
ATOM 701 C C . MET A 1 90 ? 12.765 -4.150 -8.904 1.00 91.06 90 MET A C 1
ATOM 703 O O . MET A 1 90 ? 13.855 -4.679 -9.113 1.00 91.06 90 MET A O 1
ATOM 707 N N . ALA A 1 91 ? 12.456 -3.582 -7.742 1.00 92.88 91 ALA A N 1
ATOM 708 C CA . ALA A 1 91 ? 13.404 -3.484 -6.648 1.00 92.88 91 ALA A CA 1
ATOM 709 C C . ALA A 1 91 ? 13.790 -4.860 -6.070 1.00 92.88 91 ALA A C 1
ATOM 711 O O . ALA A 1 91 ? 14.955 -5.069 -5.746 1.00 92.88 91 ALA A O 1
ATOM 712 N N . VAL A 1 92 ? 12.869 -5.830 -6.047 1.00 93.06 92 VAL A N 1
ATOM 713 C CA . VAL A 1 92 ? 13.157 -7.236 -5.697 1.00 93.06 92 VAL A CA 1
ATOM 714 C C . VAL A 1 92 ? 14.069 -7.914 -6.729 1.00 93.06 92 VAL A C 1
ATOM 716 O O . VAL A 1 92 ? 14.871 -8.780 -6.381 1.00 93.06 92 VAL A O 1
ATOM 719 N N . ARG A 1 93 ? 13.976 -7.532 -8.009 1.00 93.75 93 ARG A N 1
ATOM 720 C CA . ARG A 1 93 ? 14.827 -8.073 -9.086 1.00 93.75 93 ARG A CA 1
ATOM 721 C C . ARG A 1 93 ? 16.218 -7.435 -9.125 1.00 93.75 93 ARG A C 1
ATOM 723 O O . ARG A 1 93 ? 17.144 -8.045 -9.664 1.00 93.75 93 ARG A O 1
ATOM 730 N N . ASP A 1 94 ? 16.380 -6.237 -8.565 1.00 94.56 94 ASP A N 1
ATOM 731 C CA . ASP A 1 94 ? 17.677 -5.579 -8.411 1.00 94.56 94 ASP A CA 1
ATOM 732 C C . ASP A 1 94 ? 18.529 -6.293 -7.352 1.00 94.56 94 ASP A C 1
ATOM 734 O O . ASP A 1 94 ? 18.449 -6.027 -6.153 1.00 94.56 94 ASP A O 1
ATOM 738 N N . LYS A 1 95 ? 19.422 -7.172 -7.818 1.00 94.00 95 LYS A N 1
ATOM 739 C CA . LYS A 1 95 ? 20.352 -7.927 -6.963 1.00 94.00 95 LYS A CA 1
ATOM 740 C C . LYS A 1 95 ? 21.314 -7.043 -6.164 1.00 94.00 95 LYS A C 1
ATOM 742 O O . LYS A 1 95 ? 21.925 -7.531 -5.219 1.00 94.00 95 LYS A O 1
ATOM 747 N N . THR A 1 96 ? 21.484 -5.771 -6.534 1.00 96.06 96 THR A N 1
ATOM 748 C CA . THR A 1 96 ? 22.342 -4.842 -5.783 1.00 96.06 96 THR A CA 1
ATOM 749 C C . THR A 1 96 ? 21.659 -4.294 -4.530 1.00 96.06 96 THR A C 1
ATOM 751 O O . THR A 1 96 ? 22.335 -3.742 -3.662 1.00 96.06 96 THR A O 1
ATOM 754 N N . GLY A 1 97 ? 20.329 -4.411 -4.436 1.00 93.31 97 GLY A N 1
ATOM 755 C CA . GLY A 1 97 ? 19.520 -3.874 -3.342 1.00 93.31 97 GLY A CA 1
ATOM 756 C C . GLY A 1 97 ? 19.429 -2.345 -3.308 1.00 93.31 97 GLY A C 1
ATOM 757 O O . GLY A 1 97 ? 18.797 -1.790 -2.405 1.00 93.31 97 GLY A O 1
ATOM 758 N N . LYS A 1 98 ? 20.033 -1.636 -4.273 1.00 95.31 98 LYS A N 1
ATOM 759 C CA . LYS A 1 98 ? 20.023 -0.168 -4.324 1.00 95.31 98 LYS A CA 1
ATOM 760 C C . LYS A 1 98 ? 18.607 0.362 -4.497 1.00 95.31 98 LYS A C 1
ATOM 762 O O . LYS A 1 98 ? 18.238 1.313 -3.813 1.00 95.31 98 LYS A O 1
ATOM 767 N N . MET A 1 99 ? 17.811 -0.277 -5.352 1.00 93.06 99 MET A N 1
ATOM 768 C CA . MET A 1 99 ? 16.421 0.114 -5.572 1.00 93.06 99 MET A CA 1
ATOM 769 C C . MET A 1 99 ? 15.579 -0.054 -4.306 1.00 93.06 99 MET A C 1
ATOM 771 O O . MET A 1 99 ? 14.892 0.884 -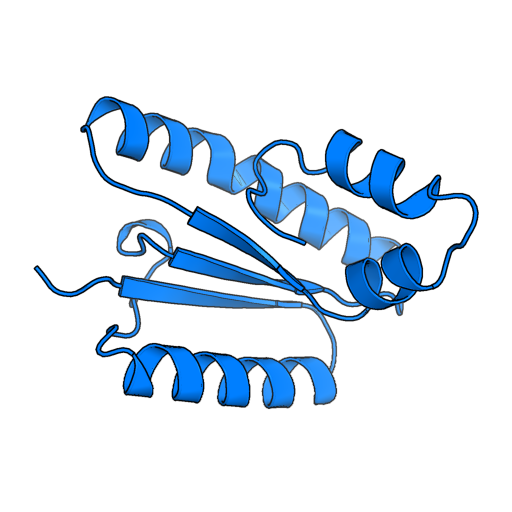3.917 1.00 93.06 99 MET A O 1
ATOM 775 N N . MET A 1 100 ? 15.681 -1.191 -3.606 1.00 94.88 100 MET A N 1
ATOM 776 C CA . MET A 1 100 ? 14.955 -1.379 -2.341 1.00 94.88 100 MET A CA 1
ATOM 777 C C . MET A 1 100 ? 15.368 -0.336 -1.303 1.00 94.88 100 MET A C 1
ATOM 779 O O . MET A 1 100 ? 14.509 0.227 -0.628 1.00 94.88 100 MET A O 1
ATOM 783 N N . LYS A 1 101 ? 16.665 -0.030 -1.186 1.00 95.38 101 LYS A N 1
ATOM 784 C CA . LYS A 1 101 ? 17.153 1.006 -0.266 1.00 95.38 101 LYS A CA 1
ATOM 785 C C . LYS A 1 101 ? 16.585 2.386 -0.602 1.00 95.38 101 LYS A C 1
ATOM 787 O O . LYS A 1 101 ? 16.222 3.133 0.304 1.00 95.38 101 LYS A O 1
ATOM 792 N N . GLU A 1 102 ? 16.483 2.715 -1.886 1.00 93.69 102 GLU A N 1
ATOM 793 C CA . GLU A 1 102 ? 15.881 3.969 -2.333 1.00 93.69 102 GLU A CA 1
ATOM 794 C C . GLU A 1 102 ? 14.381 4.023 -2.025 1.00 93.69 102 GLU A C 1
ATOM 796 O O . GLU A 1 102 ? 13.912 5.032 -1.503 1.00 93.69 102 GLU A O 1
ATOM 801 N N . LEU A 1 103 ? 13.638 2.934 -2.249 1.00 94.19 103 LEU A N 1
ATOM 802 C CA . LEU A 1 103 ? 12.214 2.870 -1.908 1.00 94.19 103 LEU A CA 1
ATOM 803 C C . LEU A 1 103 ? 11.974 3.106 -0.411 1.00 94.19 103 LEU A C 1
ATOM 805 O O . LEU A 1 103 ? 11.146 3.945 -0.064 1.00 94.19 103 LEU A O 1
ATOM 809 N N . HIS A 1 104 ? 12.746 2.464 0.470 1.00 94.44 104 HIS A N 1
ATOM 810 C CA . HIS A 1 104 ? 12.659 2.708 1.916 1.00 94.44 104 HIS A CA 1
ATOM 811 C C . HIS A 1 104 ? 12.987 4.163 2.279 1.00 94.44 104 HIS A C 1
ATOM 813 O O . HIS A 1 104 ? 12.333 4.755 3.134 1.00 94.44 104 HIS A O 1
ATOM 819 N N . ARG A 1 105 ? 13.979 4.769 1.612 1.00 94.69 105 ARG A N 1
ATOM 820 C CA . ARG A 1 105 ? 14.359 6.171 1.841 1.00 94.69 105 ARG A CA 1
ATOM 821 C C . ARG A 1 105 ? 13.261 7.147 1.412 1.00 94.69 105 ARG A C 1
ATOM 823 O O . ARG A 1 105 ? 13.058 8.161 2.073 1.00 94.69 105 ARG A O 1
ATOM 830 N N . ARG A 1 106 ? 12.588 6.873 0.294 1.00 93.75 106 ARG A N 1
ATOM 831 C CA . ARG A 1 106 ? 11.533 7.728 -0.278 1.00 93.75 106 ARG A CA 1
ATOM 832 C C . ARG A 1 106 ? 10.170 7.507 0.363 1.00 93.75 106 ARG A C 1
ATOM 834 O O . ARG A 1 106 ? 9.343 8.407 0.326 1.00 93.75 106 ARG A O 1
ATOM 841 N N . MET A 1 107 ? 9.928 6.330 0.930 1.00 94.31 107 MET A N 1
ATOM 842 C CA . MET A 1 107 ? 8.644 5.932 1.507 1.00 94.31 107 MET A CA 1
ATOM 843 C C . MET A 1 107 ? 8.831 5.378 2.927 1.00 94.31 107 MET A C 1
ATOM 845 O O . MET A 1 107 ? 8.454 4.240 3.189 1.00 94.31 107 MET A O 1
ATOM 849 N N . PRO A 1 108 ? 9.372 6.170 3.874 1.00 92.38 108 PRO A N 1
ATOM 850 C CA . PRO A 1 108 ? 9.682 5.690 5.226 1.00 92.38 108 PRO A CA 1
ATOM 851 C C . PRO A 1 108 ? 8.436 5.328 6.049 1.00 92.38 108 PRO A C 1
ATOM 853 O O . PRO A 1 108 ? 8.543 4.680 7.083 1.00 92.38 108 PRO A O 1
ATOM 856 N N . ALA A 1 109 ? 7.252 5.762 5.609 1.00 92.31 109 ALA A N 1
ATOM 857 C CA . ALA A 1 109 ? 5.987 5.445 6.260 1.00 92.31 109 ALA A CA 1
ATOM 858 C C . ALA A 1 109 ? 5.476 4.034 5.931 1.00 92.31 109 ALA A C 1
ATOM 860 O O . ALA A 1 109 ? 4.612 3.534 6.652 1.00 92.31 109 ALA A O 1
ATOM 861 N N . ALA A 1 110 ? 5.971 3.423 4.850 1.00 95.19 110 ALA A N 1
ATOM 862 C CA . ALA A 1 110 ? 5.593 2.079 4.444 1.00 95.19 110 ALA A CA 1
ATOM 863 C C . ALA A 1 110 ? 6.137 1.041 5.431 1.00 95.19 110 ALA A C 1
ATOM 865 O O . ALA A 1 110 ? 7.310 1.074 5.795 1.00 95.19 110 ALA A O 1
ATOM 866 N N . ASP A 1 111 ? 5.280 0.110 5.841 1.00 95.06 111 ASP A N 1
ATOM 867 C CA . ASP A 1 111 ? 5.644 -0.994 6.729 1.00 95.06 111 ASP A CA 1
ATOM 868 C C . ASP A 1 111 ? 6.103 -2.227 5.942 1.00 95.06 111 ASP A C 1
ATOM 870 O O . ASP A 1 111 ? 6.855 -3.048 6.462 1.00 95.06 111 ASP A O 1
ATOM 874 N N . GLN A 1 112 ? 5.620 -2.382 4.702 1.00 94.44 112 GLN A N 1
ATOM 875 C CA . GLN A 1 112 ? 5.873 -3.543 3.844 1.00 94.44 112 GLN A CA 1
ATOM 876 C C . GLN A 1 112 ? 6.005 -3.121 2.370 1.00 94.44 112 GLN A C 1
ATOM 878 O O . GLN A 1 112 ? 5.358 -2.159 1.942 1.00 94.44 112 GLN A O 1
ATOM 883 N N . PHE A 1 113 ? 6.821 -3.858 1.610 1.00 93.00 113 PHE A N 1
ATOM 884 C CA . PHE A 1 113 ? 7.111 -3.670 0.181 1.00 93.00 113 PHE A CA 1
ATOM 885 C C . PHE A 1 113 ? 7.033 -4.999 -0.580 1.00 93.00 113 PHE A C 1
ATOM 887 O O . PHE A 1 113 ? 7.390 -6.027 0.039 1.00 93.00 113 PHE A O 1
#

Secondary structure (DSSP, 8-state):
---EEEEEE-SSHHHHHHHHHHHHHHHHTT-EE-SSSTT-SEEEEEE--S-HHHHHHHHHHHHHHHHHHHHHHHTT---EEEEEEHHHHHHHH-TT-HHHHHHHHH-TT-SB-